Protein AF-A0A3D4EDB0-F1 (afdb_monomer_lite)

Structure (mmCIF, N/CA/C/O backbone):
data_AF-A0A3D4EDB0-F1
#
_entry.id   AF-A0A3D4EDB0-F1
#
loop_
_atom_site.group_PDB
_atom_site.id
_atom_site.type_symbol
_atom_site.label_atom_id
_atom_site.label_alt_id
_atom_site.label_comp_id
_atom_site.label_asym_id
_atom_site.label_entity_id
_atom_site.label_seq_id
_atom_site.pdbx_PDB_ins_code
_atom_site.Cartn_x
_atom_site.Cartn_y
_atom_site.Cartn_z
_atom_site.occupancy
_atom_site.B_iso_or_equiv
_atom_site.auth_seq_id
_atom_site.auth_comp_id
_atom_site.auth_asym_id
_atom_site.auth_atom_id
_atom_site.pdbx_PDB_model_num
ATOM 1 N N . MET A 1 1 ? -7.410 2.750 18.199 1.00 63.50 1 MET A N 1
ATOM 2 C CA . MET A 1 1 ? -8.797 2.628 17.701 1.00 63.50 1 MET A CA 1
ATOM 3 C C . MET A 1 1 ? -9.774 3.141 18.748 1.00 63.50 1 MET A C 1
ATOM 5 O O . MET A 1 1 ? -9.805 2.593 19.840 1.00 63.50 1 MET A O 1
ATOM 9 N N . LYS A 1 2 ? -10.576 4.163 18.428 1.00 74.12 2 LYS A N 1
ATOM 10 C CA . LYS A 1 2 ? -11.796 4.473 19.196 1.00 74.12 2 LYS A CA 1
ATOM 11 C C . LYS A 1 2 ? -12.948 3.655 18.615 1.00 74.12 2 LYS A C 1
ATOM 13 O O . LYS A 1 2 ? -13.167 3.720 17.401 1.00 74.12 2 LYS A O 1
ATOM 18 N N . ALA A 1 3 ? -13.640 2.894 19.461 1.00 73.06 3 ALA A N 1
ATOM 19 C CA . ALA A 1 3 ? -14.787 2.084 19.063 1.00 73.06 3 ALA A CA 1
ATOM 20 C C . ALA A 1 3 ? -15.872 2.976 18.431 1.00 73.06 3 ALA A C 1
ATOM 22 O O . ALA A 1 3 ? -16.209 4.021 18.981 1.00 73.06 3 ALA A O 1
ATOM 23 N N . GLY A 1 4 ? -16.362 2.597 17.247 1.00 75.50 4 GLY A N 1
ATOM 24 C CA . GLY A 1 4 ? -17.473 3.267 16.556 1.00 75.50 4 GLY A CA 1
ATOM 25 C C . GLY A 1 4 ? -17.112 4.351 15.530 1.00 75.50 4 GLY A C 1
ATOM 26 O O . GLY A 1 4 ? -17.962 4.690 14.720 1.00 75.50 4 GLY A O 1
ATOM 27 N N . ILE A 1 5 ? -15.877 4.870 15.509 1.00 80.06 5 ILE A N 1
ATOM 2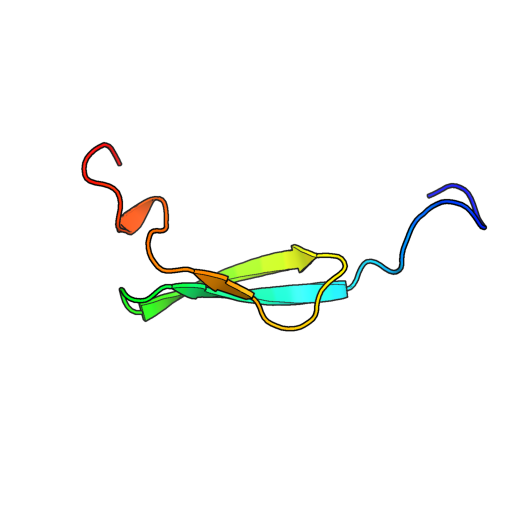8 C CA . ILE A 1 5 ? -15.461 5.914 14.538 1.00 80.06 5 ILE A CA 1
ATOM 29 C C . ILE A 1 5 ? -14.463 5.366 13.512 1.00 80.06 5 ILE A C 1
ATOM 31 O O . ILE A 1 5 ? -14.407 5.828 12.376 1.00 80.06 5 ILE A O 1
ATOM 35 N N . HIS A 1 6 ? -13.646 4.386 13.910 1.00 79.00 6 HIS A N 1
ATOM 36 C CA . HIS A 1 6 ? -12.601 3.866 13.034 1.00 79.00 6 HIS A CA 1
ATOM 37 C C . HIS A 1 6 ? -13.184 2.812 12.082 1.00 79.00 6 HIS A C 1
ATOM 39 O O . HIS A 1 6 ? -13.776 1.842 12.561 1.00 79.00 6 HIS A O 1
ATOM 45 N N . PRO A 1 7 ? -13.014 2.980 10.759 1.00 78.38 7 PRO A N 1
ATOM 46 C CA . PRO A 1 7 ? -13.443 1.994 9.777 1.00 78.38 7 PRO A CA 1
ATOM 47 C C . PRO A 1 7 ? -12.639 0.698 9.905 1.00 78.38 7 PRO A C 1
ATOM 49 O O . PRO A 1 7 ? -11.524 0.682 10.433 1.00 78.38 7 PRO A O 1
ATOM 52 N N . ASN A 1 8 ? -13.223 -0.396 9.418 1.00 79.56 8 ASN A N 1
ATOM 53 C CA . ASN A 1 8 ? -12.654 -1.728 9.567 1.00 79.56 8 ASN A CA 1
ATOM 54 C C . ASN A 1 8 ? -11.335 -1.827 8.789 1.00 79.56 8 ASN A C 1
ATOM 56 O O . ASN A 1 8 ? -11.318 -1.665 7.570 1.00 79.56 8 ASN A O 1
ATOM 60 N N . TYR A 1 9 ? -10.233 -2.029 9.506 1.00 81.88 9 TYR A N 1
ATOM 61 C CA . TYR A 1 9 ? -8.890 -2.063 8.940 1.00 81.88 9 TYR A CA 1
ATOM 62 C C . TYR A 1 9 ? -8.471 -3.516 8.758 1.00 81.88 9 TYR A C 1
ATOM 64 O O . TYR A 1 9 ? -8.425 -4.274 9.725 1.00 81.88 9 TYR A O 1
ATOM 72 N N . GLN A 1 10 ? -8.178 -3.899 7.521 1.00 83.00 10 GLN A N 1
ATOM 73 C CA . GLN A 1 10 ? -7.870 -5.273 7.151 1.00 83.00 10 GLN A CA 1
ATOM 74 C C . GLN A 1 10 ? -6.530 -5.353 6.411 1.00 83.00 10 GLN A C 1
ATOM 76 O O . GLN A 1 10 ? -6.208 -4.465 5.610 1.00 83.00 10 GLN A O 1
ATOM 81 N N . PRO A 1 11 ? -5.730 -6.405 6.652 1.00 83.25 11 PRO A N 1
ATOM 82 C CA . PRO A 1 11 ? -4.529 -6.652 5.867 1.00 83.25 11 PRO A CA 1
ATOM 83 C C . PRO A 1 11 ? -4.919 -6.832 4.397 1.00 83.25 11 PRO A C 1
ATOM 85 O O . PRO A 1 11 ? -5.816 -7.601 4.060 1.00 83.25 11 PRO A O 1
ATOM 88 N N . THR A 1 12 ? -4.275 -6.067 3.526 1.00 84.25 12 THR A N 1
ATOM 89 C CA . THR A 1 12 ? -4.584 -5.971 2.103 1.00 84.25 12 THR A CA 1
ATOM 90 C C . THR A 1 12 ? -3.312 -6.101 1.273 1.00 84.25 12 THR A C 1
ATOM 92 O O . THR A 1 12 ? -2.276 -5.512 1.570 1.00 84.25 12 THR A O 1
ATOM 95 N N . VAL A 1 13 ? -3.395 -6.846 0.175 1.00 85.25 13 VAL A N 1
ATOM 96 C CA . VAL A 1 13 ? -2.308 -6.929 -0.802 1.00 85.25 13 VAL A CA 1
ATOM 97 C C . VAL A 1 13 ? -2.541 -5.884 -1.890 1.00 85.25 13 VAL A C 1
ATOM 99 O O . VAL A 1 13 ? -3.571 -5.900 -2.571 1.00 85.25 13 VAL A O 1
ATOM 102 N N . ILE A 1 14 ? -1.581 -4.978 -2.051 1.00 83.88 14 ILE A N 1
ATOM 103 C CA . ILE A 1 14 ? -1.512 -4.040 -3.167 1.00 83.88 14 ILE A CA 1
ATOM 104 C C . ILE A 1 14 ? -0.754 -4.715 -4.308 1.00 83.88 14 ILE A C 1
ATOM 106 O O . ILE A 1 14 ? 0.366 -5.182 -4.106 1.00 83.88 14 ILE A O 1
ATOM 110 N N . LYS A 1 15 ? -1.340 -4.755 -5.505 1.00 85.38 15 LYS A N 1
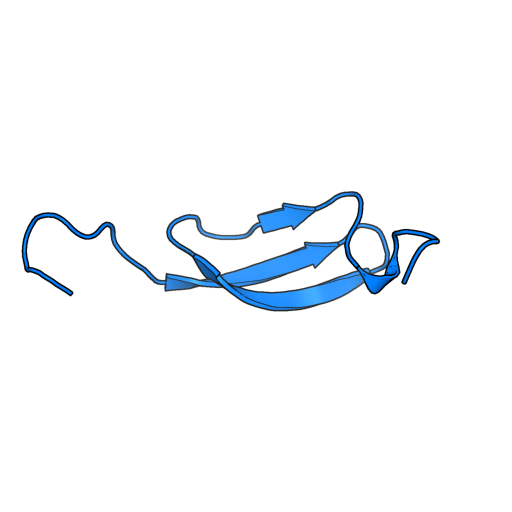ATOM 111 C CA . LYS A 1 15 ? -0.701 -5.258 -6.727 1.00 85.38 15 LYS A CA 1
ATOM 112 C C . LYS A 1 15 ? -0.414 -4.100 -7.673 1.00 85.38 15 LYS A C 1
ATOM 114 O O . LYS A 1 15 ? -1.337 -3.397 -8.078 1.00 85.38 15 LYS A O 1
ATOM 119 N N . CYS A 1 16 ? 0.851 -3.909 -8.029 1.00 85.25 16 CYS A N 1
ATOM 120 C CA . CYS A 1 16 ? 1.250 -2.921 -9.023 1.00 85.25 16 CYS A CA 1
ATOM 121 C C . CYS A 1 16 ? 1.287 -3.519 -10.435 1.00 85.25 16 CYS A C 1
ATOM 123 O O . CYS A 1 16 ? 1.601 -4.700 -10.592 1.00 85.25 16 CYS A O 1
ATOM 125 N N . ALA A 1 17 ? 1.088 -2.691 -11.463 1.00 79.69 17 ALA A N 1
ATOM 126 C CA . ALA A 1 17 ? 1.276 -3.077 -12.864 1.00 79.69 17 ALA A CA 1
ATOM 127 C C . ALA A 1 17 ? 2.694 -3.608 -13.187 1.00 79.69 17 ALA A C 1
ATOM 129 O O . ALA A 1 17 ? 2.825 -4.506 -14.010 1.00 79.69 17 ALA A O 1
ATOM 130 N N . CYS A 1 18 ? 3.749 -3.151 -12.491 1.00 78.50 18 CYS A N 1
ATOM 131 C CA . CYS A 1 18 ? 5.102 -3.727 -12.612 1.00 78.50 18 CYS A CA 1
ATOM 132 C C . CYS A 1 18 ? 5.289 -5.086 -11.902 1.00 78.50 18 CYS A C 1
ATOM 134 O O . CYS A 1 18 ? 6.411 -5.575 -11.803 1.00 78.50 18 CYS A O 1
ATOM 136 N N . GLY A 1 19 ? 4.227 -5.701 -11.370 1.00 80.00 19 GLY A N 1
ATOM 137 C CA . GLY A 1 19 ? 4.290 -6.998 -10.685 1.00 80.00 19 GLY A CA 1
ATOM 138 C C . GLY A 1 19 ? 4.708 -6.925 -9.213 1.00 80.00 19 GLY A C 1
ATOM 139 O O . GLY A 1 19 ? 4.766 -7.950 -8.538 1.00 80.00 19 GLY A O 1
ATOM 140 N N . ALA A 1 20 ? 4.964 -5.727 -8.681 1.00 82.88 20 ALA A N 1
ATOM 141 C CA . ALA A 1 20 ? 5.263 -5.545 -7.266 1.00 82.88 20 ALA A CA 1
ATOM 142 C C . ALA A 1 20 ? 4.017 -5.803 -6.400 1.00 82.88 20 ALA A C 1
ATOM 144 O O . ALA A 1 20 ? 2.972 -5.180 -6.600 1.00 82.88 20 ALA A O 1
ATOM 145 N N . THR A 1 21 ? 4.148 -6.691 -5.414 1.00 82.88 21 THR A N 1
ATOM 146 C CA . THR A 1 21 ? 3.139 -6.945 -4.379 1.00 82.88 21 THR A CA 1
ATOM 147 C C . THR A 1 21 ? 3.572 -6.307 -3.066 1.00 82.88 21 THR A C 1
ATOM 149 O O . THR A 1 21 ? 4.672 -6.580 -2.585 1.00 82.88 21 THR A O 1
ATOM 152 N N . ILE A 1 22 ? 2.727 -5.455 -2.490 1.00 82.00 22 ILE A N 1
ATOM 153 C CA . ILE A 1 22 ? 2.998 -4.772 -1.220 1.00 82.00 22 ILE A CA 1
ATOM 154 C C . ILE A 1 22 ? 1.901 -5.156 -0.231 1.00 82.00 22 ILE A C 1
ATOM 156 O O . ILE A 1 22 ? 0.721 -4.934 -0.492 1.00 82.00 22 ILE A O 1
ATOM 160 N N . GLU A 1 23 ? 2.280 -5.733 0.903 1.00 83.31 23 GLU A N 1
ATOM 161 C CA . GLU A 1 23 ? 1.349 -6.049 1.985 1.00 83.31 23 GLU A CA 1
ATOM 162 C C . GLU A 1 23 ? 1.162 -4.808 2.860 1.00 83.31 23 GLU A C 1
ATOM 164 O O . GLU A 1 23 ? 2.110 -4.292 3.449 1.00 83.31 23 GLU A O 1
ATOM 169 N N . THR A 1 24 ? -0.061 -4.286 2.916 1.00 83.00 24 THR A N 1
ATOM 170 C CA . THR A 1 24 ? -0.400 -3.093 3.705 1.00 83.00 24 THR A CA 1
ATOM 171 C C . THR A 1 24 ? -1.773 -3.258 4.324 1.00 83.00 24 THR A C 1
ATOM 173 O O . THR A 1 24 ? -2.648 -3.897 3.755 1.00 83.00 24 THR A O 1
ATOM 176 N N . GLY A 1 25 ? -2.015 -2.675 5.489 1.00 85.12 25 GLY A N 1
ATOM 177 C CA . GLY A 1 25 ? -3.378 -2.623 5.992 1.00 85.12 25 GLY A CA 1
ATOM 178 C C . GLY A 1 25 ? -4.163 -1.502 5.309 1.00 85.12 25 GLY A C 1
ATOM 179 O O . GLY A 1 25 ? -3.672 -0.380 5.151 1.00 85.12 25 GLY A O 1
ATOM 180 N N . SER A 1 26 ? -5.393 -1.789 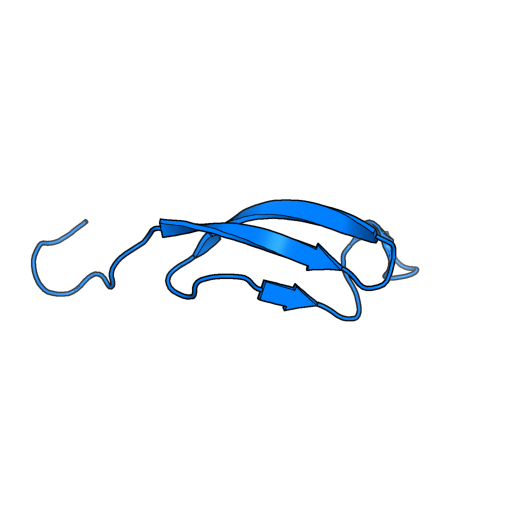4.908 1.00 82.94 26 SER A N 1
ATOM 181 C CA . SER A 1 26 ? -6.289 -0.789 4.344 1.00 82.94 26 SER A CA 1
ATOM 182 C C . SER A 1 26 ? -7.733 -1.097 4.731 1.00 82.94 26 SER A C 1
ATOM 184 O O . SER A 1 26 ? -8.053 -2.178 5.216 1.00 82.94 26 SER A O 1
ATOM 186 N N . THR A 1 27 ? -8.630 -0.136 4.542 1.00 83.25 27 THR A N 1
ATOM 187 C CA . THR A 1 27 ? -10.069 -0.367 4.722 1.00 83.25 27 THR A CA 1
ATOM 188 C C . THR A 1 27 ? -10.704 -1.062 3.517 1.00 83.25 27 THR A C 1
ATOM 190 O O . THR A 1 27 ? -11.795 -1.620 3.629 1.00 83.25 27 THR A O 1
ATOM 193 N N . ARG A 1 28 ? -10.031 -1.074 2.360 1.00 77.88 28 ARG A N 1
ATOM 194 C CA . ARG A 1 28 ? -10.528 -1.642 1.101 1.00 77.88 28 ARG A CA 1
ATOM 195 C C . ARG A 1 28 ? -9.832 -2.973 0.798 1.00 77.88 28 ARG A C 1
ATOM 197 O O . ARG A 1 28 ? -8.609 -3.027 0.836 1.00 77.88 28 ARG A O 1
ATOM 204 N N . PRO A 1 29 ? -10.570 -4.036 0.457 1.00 76.25 29 PRO A N 1
ATOM 205 C CA . PRO A 1 29 ? -9.954 -5.305 0.097 1.00 76.25 29 PRO A CA 1
ATOM 206 C C . PRO A 1 29 ? -9.403 -5.241 -1.334 1.00 76.25 29 PRO A C 1
ATOM 208 O O . PRO A 1 29 ? -10.136 -4.915 -2.260 1.00 76.25 29 PRO A O 1
ATOM 211 N N . GLY A 1 30 ? -8.120 -5.576 -1.495 1.00 76.94 30 GLY A N 1
ATOM 212 C CA . GLY A 1 30 ? -7.404 -5.673 -2.773 1.00 76.94 30 GLY A CA 1
ATOM 213 C C . GLY A 1 30 ? -7.237 -4.335 -3.500 1.00 76.94 30 GLY A C 1
ATOM 214 O O . GLY A 1 30 ? -8.189 -3.793 -4.052 1.00 76.94 30 GLY A O 1
ATOM 215 N N . ILE A 1 31 ? -6.012 -3.809 -3.554 1.00 83.38 31 ILE A N 1
ATOM 216 C CA . ILE A 1 31 ? -5.733 -2.542 -4.248 1.00 83.38 31 ILE A CA 1
ATOM 217 C C . ILE A 1 31 ? -4.875 -2.831 -5.477 1.00 83.38 31 ILE A C 1
ATOM 219 O O . ILE A 1 31 ? -3.798 -3.408 -5.364 1.00 83.38 31 ILE A O 1
ATOM 223 N N . THR A 1 32 ? -5.332 -2.415 -6.653 1.00 84.00 32 THR A N 1
ATOM 224 C CA . THR A 1 32 ? -4.535 -2.432 -7.885 1.00 84.00 32 THR A CA 1
ATOM 225 C C . THR A 1 32 ? -4.023 -1.029 -8.176 1.00 84.00 32 THR A C 1
ATOM 227 O O . THR A 1 32 ? -4.813 -0.087 -8.209 1.00 84.00 32 THR A O 1
ATOM 230 N N . VAL A 1 33 ? -2.713 -0.885 -8.366 1.00 84.00 33 VAL A N 1
ATOM 231 C CA . VAL A 1 33 ? -2.047 0.408 -8.583 1.00 84.00 33 VAL A CA 1
ATOM 232 C C . VAL A 1 33 ? -1.288 0.382 -9.906 1.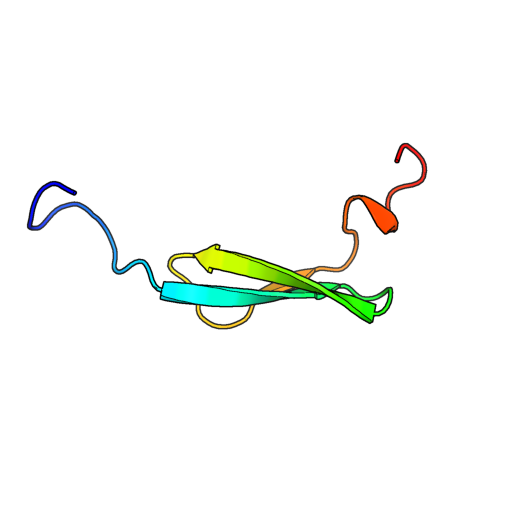00 84.00 33 VAL A C 1
ATOM 234 O O . VAL A 1 33 ? -0.632 -0.603 -10.239 1.00 84.00 33 VAL A O 1
ATOM 237 N N . GLU A 1 34 ? -1.357 1.473 -10.662 1.00 81.06 34 GLU A N 1
ATOM 238 C CA . GLU A 1 34 ? -0.667 1.590 -11.952 1.00 81.06 34 GLU A CA 1
ATOM 239 C C . GLU A 1 34 ? 0.817 1.933 -11.775 1.00 81.06 34 GLU A C 1
ATOM 241 O O . GLU A 1 34 ? 1.670 1.357 -12.443 1.00 81.06 34 GLU A O 1
ATOM 246 N N . ILE A 1 35 ? 1.139 2.808 -10.817 1.00 79.00 35 ILE A N 1
ATOM 247 C CA . ILE A 1 35 ? 2.505 3.264 -10.544 1.00 79.00 35 ILE A CA 1
ATOM 248 C C . ILE A 1 35 ? 2.779 3.167 -9.039 1.00 79.00 35 ILE A C 1
ATOM 250 O O . ILE A 1 35 ? 2.217 3.915 -8.243 1.00 79.00 35 ILE A O 1
ATOM 254 N N . CYS A 1 36 ? 3.639 2.233 -8.631 1.00 82.75 36 CYS A N 1
ATOM 255 C CA . CYS A 1 36 ? 4.190 2.181 -7.273 1.00 82.75 36 CYS A CA 1
ATOM 256 C C . CYS A 1 36 ? 5.529 2.927 -7.187 1.00 82.75 36 CYS A C 1
ATOM 258 O O . CYS A 1 36 ? 6.069 3.356 -8.203 1.00 82.75 36 CYS A O 1
ATOM 260 N N . SER A 1 37 ? 6.104 3.035 -5.985 1.00 80.94 37 SER A N 1
ATOM 261 C CA . SER A 1 37 ? 7.439 3.617 -5.798 1.00 80.94 37 SER A CA 1
ATOM 262 C C . SER A 1 37 ? 8.483 2.948 -6.691 1.00 80.94 37 SER A C 1
ATOM 264 O O . SER A 1 37 ? 9.192 3.639 -7.389 1.00 80.94 37 SER A O 1
ATOM 266 N N . LYS A 1 38 ? 8.492 1.618 -6.814 1.00 74.25 38 LYS A N 1
ATOM 267 C CA . LYS A 1 38 ? 9.426 0.908 -7.713 1.00 74.25 38 LYS A CA 1
ATOM 268 C C . LYS A 1 38 ? 9.203 1.166 -9.211 1.00 74.25 38 LYS A C 1
ATOM 270 O O . LYS A 1 38 ? 10.022 0.773 -10.028 1.00 74.25 38 LYS A O 1
ATOM 275 N N . CYS A 1 39 ? 8.047 1.714 -9.569 1.00 75.38 39 CYS A N 1
ATOM 276 C CA . CYS A 1 39 ? 7.639 1.997 -10.940 1.00 75.38 39 CYS A CA 1
ATOM 277 C C . CYS A 1 39 ? 7.854 3.487 -11.291 1.00 75.38 39 CYS A C 1
ATOM 279 O O . CYS A 1 39 ? 7.959 3.825 -12.467 1.00 75.38 39 CYS A O 1
ATOM 281 N N . HIS A 1 40 ? 7.853 4.395 -10.305 1.00 77.56 40 HIS A N 1
ATOM 282 C CA . HIS A 1 40 ? 7.977 5.826 -10.560 1.00 77.56 40 HIS A CA 1
ATOM 283 C C . HIS A 1 40 ? 9.461 6.176 -10.740 1.00 77.56 40 HIS A C 1
ATOM 285 O O . HIS A 1 40 ? 10.214 5.973 -9.799 1.00 77.56 40 HIS A O 1
ATOM 291 N N . PRO A 1 41 ? 9.889 6.778 -11.865 1.00 75.19 41 PRO A N 1
ATOM 292 C CA . PRO A 1 41 ? 11.305 6.983 -12.233 1.00 75.19 41 PRO A CA 1
ATOM 293 C C . PRO A 1 41 ? 12.108 7.908 -11.297 1.00 75.19 41 PRO A C 1
ATOM 295 O O . PRO A 1 41 ? 13.273 8.197 -11.547 1.00 75.19 41 PRO A O 1
ATOM 298 N N . PHE A 1 42 ? 11.470 8.405 -10.241 1.00 74.00 42 PHE A N 1
ATOM 299 C CA . PHE A 1 42 ? 12.108 9.150 -9.162 1.00 74.00 42 PHE A CA 1
ATOM 300 C C . PHE A 1 42 ? 12.647 8.232 -8.046 1.00 74.00 42 PHE A C 1
ATOM 302 O O . PHE A 1 42 ? 13.414 8.686 -7.201 1.00 74.00 42 PHE A O 1
ATOM 309 N N . TYR A 1 43 ? 12.236 6.964 -8.035 1.00 59.22 43 TYR A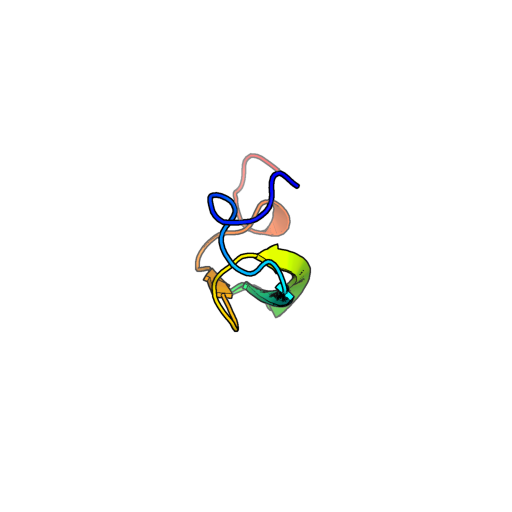 N 1
ATOM 310 C CA . TYR A 1 43 ? 12.565 5.943 -7.044 1.00 59.22 43 TYR A CA 1
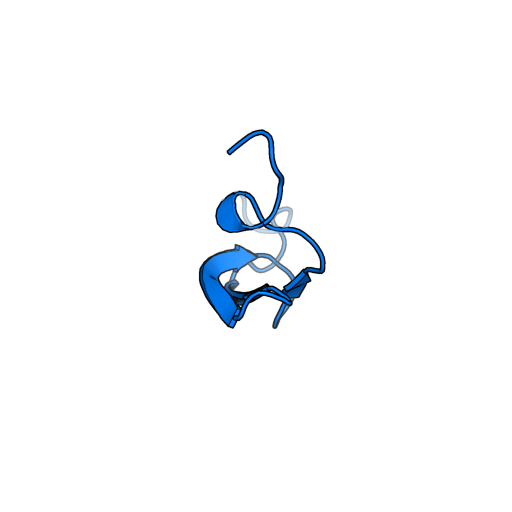ATOM 311 C C . TYR A 1 43 ? 13.148 4.697 -7.712 1.00 59.22 43 TYR A C 1
ATOM 313 O O . TYR A 1 43 ? 12.799 4.423 -8.883 1.00 59.22 43 TYR A O 1
#

Foldseek 3Di:
DPPPPDADWDFEWEAEPVRDTDTDIDNDHYHYYDADPVRPPVD

Sequence (43 aa):
MKAGIHPNYQPTVIKCACGATIETGSTRPGITVEICSKCHPFY

pLDDT: mean 79.55, std 5.35, range [59.22, 85.38]

Secondary structure (DSSP, 8-state):
--TTTS---EEEEEEETTS-EEEEEESSS-EEES--GGGSTT-

Radius of gyration: 13.14 Å; chains: 1; bounding box: 30×16×32 Å